Protein AF-A0A526Z541-F1 (afdb_monomer_lite)

Foldseek 3Di:
DDDCCQPPPVNLVVCCVVCVDDPVLVVVCVVCVPPPDDDDDPCRVVPSVVD

Structure (mmCIF, N/CA/C/O backbone):
data_AF-A0A526Z541-F1
#
_entry.id   AF-A0A526Z541-F1
#
loop_
_atom_site.group_PDB
_atom_site.id
_atom_site.type_symbol
_atom_site.label_atom_id
_atom_site.label_alt_id
_atom_site.label_comp_id
_atom_site.label_asym_id
_atom_site.label_entity_id
_atom_site.label_seq_id
_atom_site.pdbx_PDB_ins_code
_atom_site.Cartn_x
_atom_site.Cartn_y
_atom_site.Cartn_z
_atom_site.occupancy
_atom_site.B_iso_or_equiv
_atom_site.auth_seq_id
_atom_site.auth_comp_id
_atom_site.auth_asym_id
_atom_site.auth_atom_id
_atom_site.pdbx_PDB_model_num
ATOM 1 N N . MET A 1 1 ? 11.564 21.006 -14.669 1.00 67.62 1 MET A N 1
ATOM 2 C CA . MET A 1 1 ? 11.172 19.668 -15.165 1.00 67.62 1 MET A CA 1
ATOM 3 C C . MET A 1 1 ? 10.549 18.940 -13.995 1.00 67.62 1 MET A C 1
ATOM 5 O O . MET A 1 1 ? 11.121 19.020 -12.916 1.00 67.62 1 MET A O 1
ATOM 9 N N . THR A 1 2 ? 9.376 18.337 -14.164 1.00 77.19 2 THR A N 1
ATOM 10 C CA . THR A 1 2 ? 8.753 17.535 -13.101 1.00 77.19 2 THR A CA 1
ATOM 11 C C . THR A 1 2 ? 9.559 16.253 -12.922 1.00 77.19 2 THR A C 1
ATOM 13 O O . THR A 1 2 ? 9.964 15.652 -13.920 1.00 77.19 2 THR A O 1
ATOM 16 N N . ASP A 1 3 ? 9.834 15.874 -11.677 1.00 87.56 3 ASP A N 1
ATOM 17 C CA . ASP A 1 3 ? 10.506 14.614 -11.376 1.00 87.56 3 ASP A CA 1
ATOM 18 C C . ASP A 1 3 ? 9.608 13.438 -11.789 1.00 87.56 3 ASP A C 1
ATOM 20 O O . ASP A 1 3 ? 8.453 13.335 -11.365 1.00 87.56 3 ASP A O 1
ATOM 24 N N . ARG A 1 4 ? 10.132 12.581 -12.666 1.00 90.62 4 ARG A N 1
ATOM 25 C CA . ARG A 1 4 ? 9.406 11.432 -13.219 1.00 90.62 4 ARG A CA 1
ATOM 26 C C . ARG A 1 4 ? 9.397 10.242 -12.275 1.00 90.62 4 ARG A C 1
ATOM 28 O O . ARG A 1 4 ? 8.523 9.397 -12.405 1.00 90.62 4 ARG A O 1
ATOM 35 N N . LEU A 1 5 ? 10.320 10.197 -11.316 1.00 90.81 5 LEU A N 1
ATOM 36 C CA . LEU A 1 5 ? 10.506 9.048 -10.439 1.00 90.81 5 LEU A CA 1
ATOM 37 C C . LEU A 1 5 ?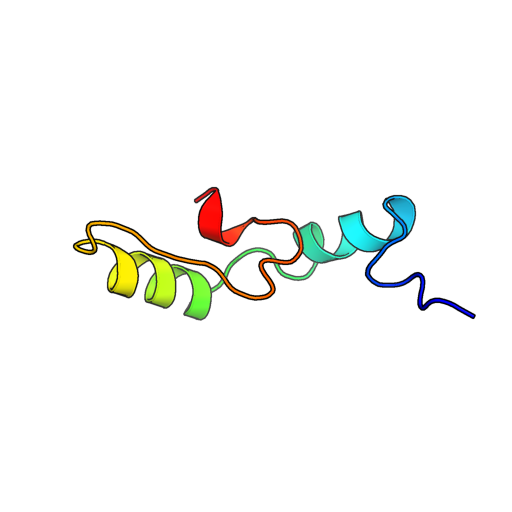 9.225 8.676 -9.670 1.00 90.81 5 LEU A C 1
ATOM 39 O O . LEU A 1 5 ? 8.933 7.500 -9.507 1.00 90.81 5 LEU A O 1
ATOM 43 N N . TYR A 1 6 ? 8.429 9.675 -9.280 1.00 88.50 6 TYR A N 1
ATOM 44 C CA . TYR A 1 6 ? 7.191 9.484 -8.514 1.00 88.50 6 TYR A CA 1
ATOM 45 C C . TYR A 1 6 ? 5.904 9.575 -9.344 1.00 88.50 6 TYR A C 1
ATOM 47 O O . TYR A 1 6 ? 4.814 9.470 -8.789 1.00 88.50 6 TYR A O 1
ATOM 55 N N . SER A 1 7 ? 5.999 9.856 -10.647 1.00 89.19 7 SER A N 1
ATOM 56 C CA . SER A 1 7 ? 4.827 10.180 -11.477 1.00 89.19 7 SER A CA 1
ATOM 57 C C . SER A 1 7 ? 4.733 9.395 -12.780 1.00 89.19 7 SER A C 1
ATOM 59 O O . SER A 1 7 ? 3.653 9.335 -13.364 1.00 89.19 7 SER A O 1
ATOM 61 N N . ASP A 1 8 ? 5.831 8.796 -13.235 1.00 93.81 8 ASP A N 1
ATOM 62 C CA . ASP A 1 8 ? 5.875 7.963 -14.430 1.00 93.81 8 ASP A CA 1
ATOM 63 C C . ASP A 1 8 ? 5.515 6.513 -14.058 1.00 93.81 8 ASP A C 1
ATOM 65 O O . ASP A 1 8 ? 6.280 5.880 -13.324 1.00 93.81 8 ASP A O 1
ATOM 69 N N . PRO A 1 9 ? 4.375 5.967 -14.526 1.00 90.50 9 PRO A N 1
ATOM 70 C CA . PRO A 1 9 ? 3.949 4.608 -14.188 1.00 90.50 9 PRO A CA 1
ATOM 71 C C . PRO A 1 9 ? 4.987 3.546 -14.553 1.00 90.50 9 PRO A C 1
ATOM 73 O O . PRO A 1 9 ? 5.127 2.553 -13.838 1.00 90.50 9 PRO A O 1
ATOM 76 N N . ASP A 1 10 ? 5.755 3.786 -15.621 1.00 93.38 10 ASP A N 1
ATOM 77 C CA . ASP A 1 10 ? 6.789 2.859 -16.065 1.00 93.38 10 ASP A CA 1
ATOM 78 C C . ASP A 1 10 ? 7.948 2.772 -15.062 1.00 93.38 10 ASP A C 1
ATOM 80 O O . ASP A 1 10 ? 8.637 1.755 -15.018 1.00 93.38 10 ASP A O 1
ATOM 84 N N . LEU A 1 11 ? 8.152 3.805 -14.238 1.00 92.75 11 LEU A N 1
ATOM 85 C CA . LEU A 1 11 ? 9.160 3.829 -13.177 1.00 92.75 11 LEU A CA 1
ATOM 86 C C . LEU A 1 11 ? 8.576 3.440 -11.817 1.00 92.75 11 LEU A C 1
ATOM 88 O O . LEU A 1 11 ? 9.217 2.713 -11.062 1.00 92.75 11 LEU A O 1
ATOM 92 N N . VAL A 1 12 ? 7.361 3.897 -11.506 1.00 92.81 12 VAL A N 1
ATOM 93 C CA . VAL A 1 12 ? 6.762 3.703 -10.179 1.00 92.81 12 VAL A CA 1
ATOM 94 C C . VAL A 1 12 ? 6.528 2.221 -9.862 1.00 92.81 12 VAL A C 1
ATOM 96 O O . VAL A 1 12 ? 6.682 1.821 -8.713 1.00 92.81 12 VAL A O 1
ATOM 99 N N . GLN A 1 13 ? 6.258 1.386 -10.871 1.00 90.56 13 GLN A N 1
ATOM 100 C CA . GLN A 1 13 ? 6.064 -0.062 -10.695 1.00 90.56 13 GLN A CA 1
ATOM 101 C C . GLN A 1 13 ? 7.251 -0.785 -10.030 1.00 90.56 13 GLN A C 1
ATOM 103 O O . GLN A 1 13 ? 7.071 -1.839 -9.426 1.00 90.56 13 GLN A O 1
ATOM 108 N N . PHE A 1 14 ? 8.471 -0.245 -10.136 1.00 92.44 14 PHE A N 1
ATOM 109 C CA . PHE A 1 14 ? 9.643 -0.863 -9.515 1.00 92.44 14 PHE A CA 1
ATOM 110 C C . PHE A 1 14 ? 9.648 -0.700 -7.991 1.00 92.44 14 PHE A C 1
ATOM 112 O O . PHE A 1 14 ? 10.222 -1.543 -7.306 1.00 92.44 14 PHE A O 1
ATOM 119 N N . TYR A 1 15 ? 8.968 0.318 -7.447 1.00 90.19 15 TYR A N 1
ATOM 120 C CA . TYR A 1 15 ? 8.878 0.507 -5.999 1.00 90.19 15 TYR A CA 1
ATOM 121 C C . TYR A 1 15 ? 8.178 -0.655 -5.301 1.00 90.19 15 TYR A C 1
ATOM 123 O O . TYR A 1 15 ? 8.648 -1.053 -4.239 1.00 90.19 15 TYR A O 1
ATOM 131 N N . ASP A 1 16 ? 7.125 -1.213 -5.901 1.00 87.38 16 ASP A N 1
ATOM 132 C CA . ASP A 1 16 ? 6.385 -2.347 -5.329 1.00 87.38 16 ASP A CA 1
ATOM 133 C C . ASP A 1 16 ? 7.260 -3.601 -5.231 1.00 87.38 16 ASP A C 1
ATOM 135 O O . ASP A 1 16 ? 7.172 -4.357 -4.269 1.00 87.38 16 ASP A O 1
ATOM 139 N N . ILE A 1 17 ? 8.134 -3.803 -6.222 1.00 87.19 17 ILE A N 1
ATOM 140 C CA . ILE A 1 17 ? 9.059 -4.940 -6.266 1.00 87.19 17 ILE A CA 1
ATOM 141 C C . ILE A 1 17 ? 10.191 -4.753 -5.249 1.00 87.19 17 ILE A C 1
ATOM 143 O O . ILE A 1 17 ? 10.576 -5.700 -4.569 1.00 87.19 17 ILE A O 1
ATOM 147 N N . GLU A 1 18 ? 10.764 -3.551 -5.159 1.00 86.62 18 GLU A N 1
ATOM 148 C CA . GLU A 1 18 ? 11.944 -3.302 -4.320 1.00 86.62 18 GLU A CA 1
ATOM 149 C C . GLU A 1 18 ? 11.615 -3.015 -2.849 1.00 86.62 18 GLU A C 1
ATOM 151 O O . GLU A 1 18 ? 12.468 -3.225 -1.988 1.00 86.62 18 GLU A O 1
ATOM 156 N N . ASN A 1 19 ? 10.400 -2.548 -2.549 1.00 83.38 19 ASN A N 1
ATOM 157 C CA . ASN A 1 19 ? 9.955 -2.187 -1.197 1.00 83.38 19 ASN A CA 1
ATOM 158 C C . ASN A 1 19 ? 8.799 -3.074 -0.734 1.00 83.38 19 ASN A C 1
ATOM 160 O O . ASN A 1 19 ? 7.915 -2.628 -0.001 1.00 83.38 19 ASN A O 1
ATOM 164 N N . GLU A 1 20 ? 8.812 -4.331 -1.175 1.00 80.69 20 GLU A N 1
ATOM 165 C CA . GLU A 1 20 ? 7.849 -5.329 -0.740 1.00 80.69 20 GLU A CA 1
ATOM 166 C C . GLU A 1 20 ? 7.872 -5.417 0.797 1.00 80.69 20 GLU A C 1
ATOM 168 O O . GLU A 1 20 ? 8.942 -5.511 1.402 1.00 80.69 20 G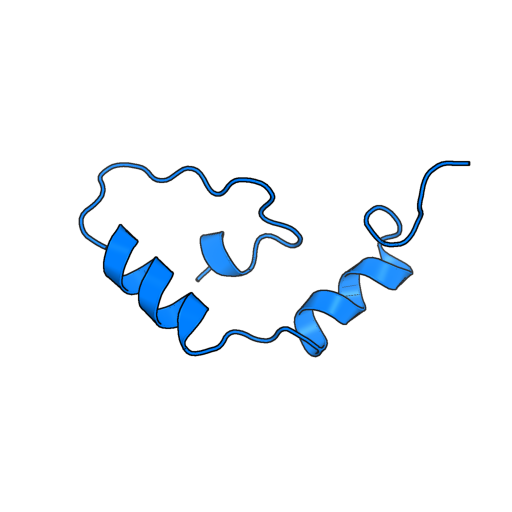LU A O 1
ATOM 173 N N . GLY A 1 21 ? 6.690 -5.298 1.410 1.00 76.12 21 GLY A N 1
ATOM 174 C CA . GLY A 1 21 ? 6.512 -4.982 2.830 1.00 76.12 21 GLY A CA 1
ATOM 175 C C . GLY A 1 21 ? 7.426 -5.727 3.814 1.00 76.12 21 GLY A C 1
ATOM 176 O O . GLY A 1 21 ? 7.782 -6.891 3.634 1.00 76.12 21 GLY A O 1
ATOM 177 N N . GLY A 1 22 ? 7.781 -5.029 4.896 1.00 85.12 22 GLY A N 1
ATOM 178 C CA . GLY A 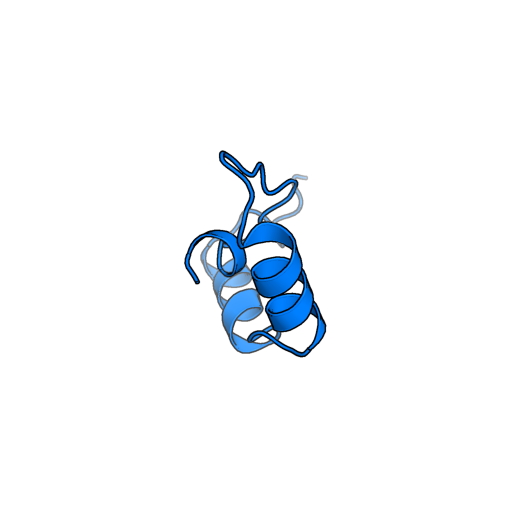1 22 ? 8.662 -5.516 5.953 1.00 85.12 22 GLY A CA 1
ATOM 179 C C . GLY A 1 22 ? 8.102 -5.322 7.364 1.00 85.12 22 GLY A C 1
ATOM 180 O O . GLY A 1 22 ? 6.907 -5.147 7.591 1.00 85.12 22 GLY A O 1
ATOM 181 N N . VAL A 1 23 ? 8.997 -5.357 8.350 1.00 91.31 23 VAL A N 1
ATOM 182 C CA . VAL A 1 23 ? 8.647 -5.275 9.782 1.00 91.31 23 VAL A CA 1
ATOM 183 C C . VAL A 1 23 ? 7.953 -3.966 10.178 1.00 91.31 23 VAL A C 1
ATOM 185 O O . VAL A 1 23 ? 7.196 -3.922 11.146 1.00 91.31 23 VAL A O 1
ATOM 188 N N . ASP A 1 24 ? 8.224 -2.891 9.448 1.00 89.75 24 ASP A N 1
ATOM 189 C CA . ASP A 1 24 ? 7.580 -1.588 9.579 1.00 89.75 24 ASP A CA 1
ATOM 190 C C . ASP A 1 24 ? 6.133 -1.609 9.068 1.00 89.75 24 ASP A C 1
ATOM 192 O O . ASP A 1 24 ? 5.246 -1.048 9.711 1.00 89.75 24 ASP A O 1
ATOM 196 N N . PHE A 1 25 ? 5.884 -2.323 7.972 1.00 92.44 25 PHE A N 1
ATOM 197 C CA . PHE A 1 25 ? 4.551 -2.600 7.442 1.00 92.44 25 PHE A CA 1
ATOM 198 C C . PHE A 1 25 ? 3.682 -3.326 8.468 1.00 92.44 25 PHE A C 1
ATOM 200 O O . PHE A 1 25 ? 2.613 -2.834 8.837 1.00 92.44 25 PHE A O 1
ATOM 207 N N . ASP A 1 26 ? 4.182 -4.446 8.994 1.00 92.69 26 ASP A N 1
ATOM 208 C CA . ASP A 1 26 ? 3.485 -5.241 10.010 1.00 92.69 26 ASP A CA 1
ATOM 209 C C . ASP A 1 26 ? 3.174 -4.410 11.260 1.00 92.69 26 ASP A C 1
ATOM 211 O O . ASP A 1 26 ? 2.085 -4.502 11.838 1.00 92.69 26 ASP A O 1
ATOM 215 N N . TYR A 1 27 ? 4.120 -3.560 11.667 1.00 94.19 27 TYR A N 1
ATOM 216 C CA . TYR A 1 27 ? 3.923 -2.644 12.781 1.00 94.19 27 TYR A CA 1
ATOM 217 C C . TYR A 1 27 ? 2.793 -1.648 12.505 1.00 94.19 27 TYR A C 1
ATOM 219 O O . TYR A 1 27 ? 1.912 -1.487 13.349 1.00 94.19 27 TYR A O 1
ATOM 227 N N . CYS A 1 28 ? 2.792 -0.993 11.343 1.00 94.19 28 CYS A N 1
ATOM 228 C CA . CYS A 1 28 ? 1.774 -0.009 10.978 1.00 94.19 28 CYS A CA 1
ATOM 229 C C . CYS A 1 28 ? 0.376 -0.632 10.900 1.00 94.19 28 CYS A C 1
ATOM 231 O O . CYS A 1 28 ? -0.568 -0.067 11.455 1.00 94.19 28 CYS A O 1
ATOM 233 N N . VAL A 1 29 ? 0.251 -1.820 10.300 1.00 93.44 29 VAL A N 1
ATOM 234 C CA . VAL A 1 29 ? -1.012 -2.577 10.258 1.00 93.44 29 VAL A CA 1
ATOM 235 C C .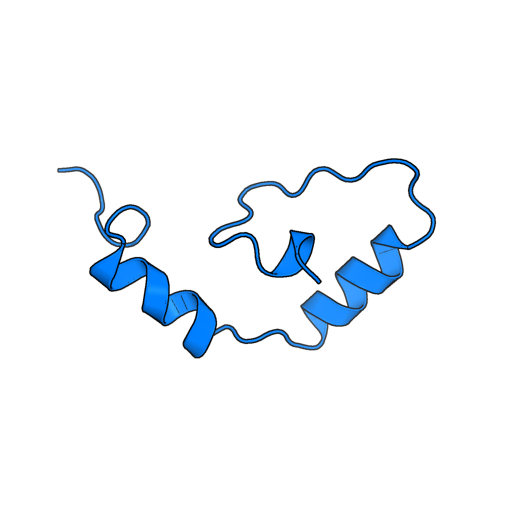 VAL A 1 29 ? -1.476 -2.928 11.673 1.00 93.44 29 VAL A C 1
ATOM 237 O O . VAL A 1 29 ? -2.631 -2.693 12.035 1.00 93.44 29 VAL A O 1
ATOM 240 N N . GLY A 1 30 ? -0.572 -3.431 12.517 1.00 95.25 30 GLY A N 1
ATOM 241 C CA . GLY A 1 30 ? -0.876 -3.745 13.913 1.00 95.25 30 GLY A CA 1
ATOM 242 C C . GLY A 1 30 ? -1.295 -2.518 14.727 1.00 95.25 30 GLY A C 1
ATOM 243 O O . GLY A 1 30 ? -2.255 -2.583 15.493 1.00 95.25 30 GLY A O 1
ATOM 244 N N . PHE A 1 31 ? -0.61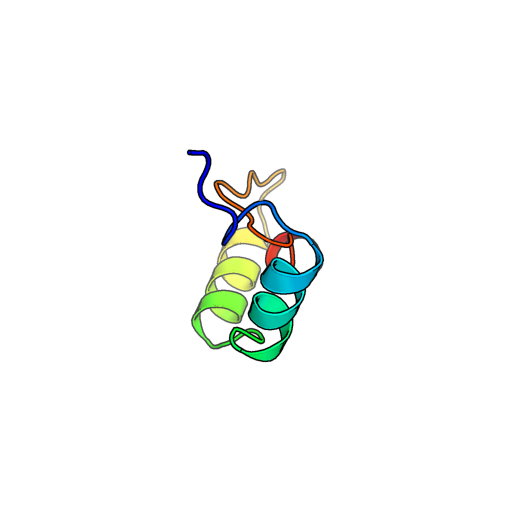3 -1.390 14.533 1.00 95.06 31 PHE A N 1
ATOM 245 C CA . PHE A 1 31 ? -0.910 -0.116 15.185 1.00 95.06 31 PHE A CA 1
ATOM 246 C C . PHE A 1 31 ? -2.276 0.448 14.765 1.00 95.06 31 PHE A C 1
ATOM 248 O O . PHE A 1 31 ? -3.002 0.995 15.594 1.00 95.06 31 PHE A O 1
ATOM 255 N N . ALA A 1 32 ? -2.644 0.280 13.494 1.00 95.56 32 ALA A N 1
ATOM 256 C CA . ALA A 1 32 ? -3.904 0.745 12.919 1.00 95.56 32 ALA A CA 1
ATOM 257 C C . ALA A 1 32 ? -5.120 -0.133 13.263 1.00 95.56 32 ALA A C 1
ATOM 259 O O . ALA A 1 32 ? -6.254 0.315 13.097 1.00 95.56 32 ALA A O 1
ATOM 260 N N . LYS A 1 33 ? -4.904 -1.365 13.735 1.00 94.81 33 LYS A N 1
ATOM 261 C CA . LYS A 1 33 ? -5.914 -2.433 13.808 1.00 94.81 33 LYS A CA 1
ATOM 262 C C . LYS A 1 33 ? -7.249 -2.046 14.458 1.00 94.81 33 LYS A C 1
ATOM 264 O O . LYS A 1 33 ? -8.295 -2.480 13.985 1.00 94.81 33 LYS A O 1
ATOM 269 N N . ASP A 1 34 ? -7.216 -1.259 15.530 1.00 96.69 34 ASP A N 1
ATOM 270 C CA . ASP A 1 34 ? -8.415 -0.883 16.296 1.00 96.69 34 ASP A CA 1
ATOM 271 C C . ASP A 1 34 ? -8.894 0.554 15.997 1.00 96.69 34 ASP A C 1
ATOM 273 O O . ASP A 1 34 ? -9.796 1.076 16.659 1.00 96.69 34 ASP A O 1
ATOM 277 N N . ALA A 1 35 ? -8.298 1.223 15.004 1.00 96.69 35 ALA A N 1
ATOM 278 C CA . ALA A 1 35 ? -8.707 2.557 14.590 1.00 96.69 35 ALA A CA 1
ATOM 279 C C . ALA A 1 35 ? -9.997 2.504 13.756 1.00 96.69 35 ALA A C 1
ATOM 281 O O . ALA A 1 35 ? -10.138 1.704 12.837 1.00 96.69 35 ALA A O 1
ATOM 282 N N . GLY A 1 36 ? -10.938 3.415 14.024 1.00 96.62 36 GLY A N 1
ATOM 283 C CA . GLY A 1 36 ? -12.166 3.532 13.223 1.00 96.62 36 GLY A CA 1
ATOM 284 C C . GLY A 1 36 ? -11.945 4.119 11.823 1.00 96.62 36 GLY A C 1
ATOM 285 O O . GLY A 1 36 ? -12.791 3.961 10.946 1.00 96.62 36 GLY A O 1
ATOM 286 N N . SER A 1 37 ? -10.825 4.815 11.615 1.00 96.38 37 SER A N 1
ATOM 287 C CA . SER A 1 37 ? -10.412 5.375 10.327 1.00 96.38 37 SER A CA 1
ATOM 288 C C . SER A 1 37 ? -8.927 5.725 10.358 1.00 96.38 37 SER A C 1
ATOM 290 O O . SER A 1 37 ? -8.464 6.285 11.355 1.00 96.38 37 SER A O 1
ATOM 292 N N . VAL A 1 38 ? -8.212 5.479 9.260 1.00 96.12 38 VAL A N 1
ATOM 293 C CA . VAL A 1 38 ? -6.787 5.806 9.103 1.00 96.12 38 VAL A CA 1
ATOM 294 C C . VAL A 1 38 ? -6.581 6.593 7.811 1.00 96.12 38 VAL A C 1
ATOM 296 O O . VAL A 1 38 ? -7.222 6.312 6.801 1.00 96.12 38 VAL A O 1
ATOM 299 N N . LEU A 1 39 ? -5.703 7.596 7.859 1.00 96.25 39 LEU A N 1
ATOM 300 C CA . LEU A 1 39 ? -5.232 8.338 6.692 1.00 96.25 39 LEU A CA 1
ATOM 301 C C . LEU A 1 39 ? -3.755 8.008 6.471 1.00 96.25 39 LEU A C 1
ATOM 303 O O . LEU A 1 39 ? -2.929 8.320 7.326 1.00 96.25 39 LEU A O 1
ATOM 307 N N . ASP A 1 40 ? -3.445 7.417 5.322 1.00 95.38 40 ASP A N 1
ATOM 308 C CA . ASP A 1 40 ? -2.079 7.125 4.892 1.00 95.38 40 ASP A CA 1
ATOM 309 C C . ASP A 1 40 ? -1.521 8.303 4.075 1.00 95.38 40 ASP A C 1
ATOM 311 O O . ASP A 1 40 ? -2.010 8.625 2.987 1.00 95.38 40 ASP A O 1
ATOM 315 N N . LEU A 1 41 ? -0.548 9.016 4.644 1.00 95.69 41 LEU A N 1
ATOM 316 C CA . LEU A 1 41 ? 0.021 10.227 4.056 1.00 95.69 41 LEU A CA 1
ATOM 317 C C . LEU A 1 41 ? 1.259 9.892 3.235 1.00 95.69 41 LEU A C 1
ATOM 319 O O . LEU A 1 41 ? 2.233 9.366 3.759 1.00 95.69 41 LEU A O 1
ATOM 323 N N . GLY A 1 42 ? 1.251 10.295 1.962 1.00 91.75 42 GLY A N 1
ATOM 324 C CA . GLY A 1 42 ? 2.336 9.934 1.053 1.00 91.75 42 GLY A CA 1
ATOM 325 C C . GLY A 1 42 ? 2.338 8.438 0.753 1.00 91.75 42 GLY A C 1
ATOM 326 O O . GLY A 1 42 ? 3.406 7.849 0.655 1.00 91.75 42 GLY A O 1
ATOM 327 N N . CYS A 1 43 ? 1.147 7.853 0.585 1.00 92.00 43 CYS A N 1
ATOM 328 C CA . CYS A 1 43 ? 0.909 6.414 0.446 1.00 92.00 43 CYS A CA 1
ATOM 329 C C . CYS A 1 43 ? 1.636 5.727 -0.726 1.00 92.00 43 CYS A C 1
ATOM 331 O O . CYS A 1 43 ? 1.551 4.511 -0.865 1.00 92.00 43 CYS A O 1
ATOM 333 N N . GLY A 1 44 ? 2.343 6.475 -1.581 1.00 91.50 44 GLY A N 1
ATOM 334 C CA . GLY A 1 44 ? 3.079 5.934 -2.718 1.00 91.50 44 GLY A CA 1
ATOM 335 C C . GLY A 1 44 ? 2.147 5.180 -3.664 1.00 91.50 44 GLY A C 1
ATOM 336 O O . GLY A 1 44 ? 1.177 5.742 -4.170 1.00 91.50 44 GLY A O 1
ATOM 337 N N . THR A 1 45 ? 2.433 3.901 -3.875 1.00 91.19 45 THR A N 1
ATOM 338 C CA . THR A 1 45 ? 1.612 2.964 -4.659 1.00 91.19 45 THR A CA 1
ATOM 339 C C . THR A 1 45 ? 0.405 2.412 -3.892 1.00 91.19 45 THR A C 1
ATOM 341 O O . THR A 1 45 ? -0.418 1.699 -4.460 1.00 91.19 45 THR A O 1
ATOM 344 N N . GLY A 1 46 ? 0.250 2.769 -2.615 1.00 91.75 46 GLY A N 1
ATOM 345 C CA . GLY A 1 46 ? -0.895 2.411 -1.780 1.00 91.75 46 GLY A CA 1
ATOM 346 C C . GLY A 1 46 ? -0.817 1.020 -1.155 1.00 91.75 46 GLY 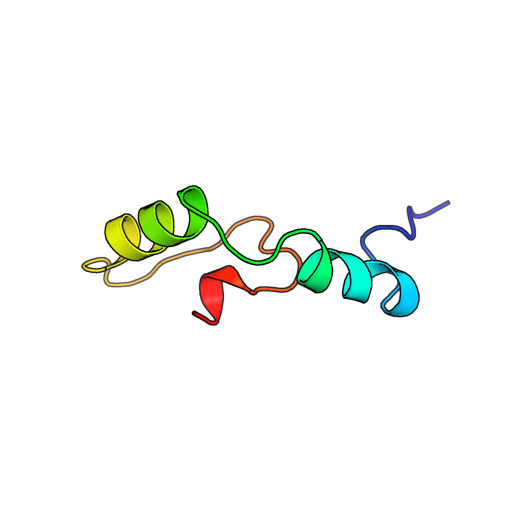A C 1
ATOM 347 O O . GLY A 1 46 ? -1.812 0.559 -0.600 1.00 91.75 46 GLY A O 1
ATOM 348 N N . GLN A 1 47 ? 0.340 0.354 -1.215 1.00 91.06 47 GLN A N 1
ATOM 349 C CA . GLN A 1 47 ? 0.505 -1.025 -0.748 1.00 91.06 47 GLN A CA 1
ATOM 350 C C . GLN A 1 47 ? 0.125 -1.213 0.734 1.00 91.06 47 GLN A C 1
ATOM 352 O O . GLN A 1 47 ? -0.465 -2.233 1.075 1.00 91.06 47 GLN A O 1
ATOM 357 N N . LEU A 1 48 ? 0.387 -0.227 1.604 1.00 91.56 48 LEU A N 1
ATOM 358 C CA . LEU A 1 48 ? 0.041 -0.301 3.032 1.00 91.56 48 LEU A CA 1
ATOM 359 C C . LEU A 1 48 ? -1.464 -0.225 3.270 1.00 91.56 48 LEU A C 1
ATOM 361 O O . LEU A 1 48 ? -2.006 -0.996 4.052 1.00 91.56 48 LEU A O 1
ATOM 365 N N . ALA A 1 49 ? -2.143 0.686 2.579 1.00 92.06 49 ALA A N 1
ATOM 366 C CA . ALA A 1 49 ? -3.586 0.851 2.699 1.00 92.06 49 ALA A CA 1
ATOM 367 C C . ALA A 1 49 ? -4.383 -0.304 2.060 1.00 92.06 49 ALA A C 1
ATOM 369 O O . ALA A 1 49 ? -5.573 -0.444 2.341 1.00 92.06 49 ALA A O 1
ATOM 370 N N . ALA A 1 50 ? -3.754 -1.089 1.179 1.00 88.88 50 ALA A N 1
ATOM 371 C CA . ALA A 1 50 ? -4.365 -2.228 0.496 1.00 88.88 50 ALA A CA 1
ATOM 372 C C . ALA A 1 50 ? -4.173 -3.580 1.216 1.00 88.88 50 ALA A C 1
ATOM 374 O O . ALA A 1 50 ? -4.803 -4.556 0.800 1.00 88.88 50 ALA A O 1
ATOM 375 N N . ALA A 1 51 ? -3.308 -3.643 2.235 1.00 81.12 51 ALA A N 1
ATOM 376 C CA . ALA A 1 51 ? -3.038 -4.836 3.046 1.00 81.12 51 ALA A CA 1
ATOM 377 C C . ALA A 1 51 ? -4.171 -5.133 4.045 1.00 81.12 51 ALA A C 1
ATOM 379 O O . ALA A 1 51 ? -4.482 -6.334 4.229 1.00 81.12 51 ALA A O 1
#

Radius of gyration: 13.05 Å; chains: 1; bounding box: 24×25×32 Å

Secondary structure (DSSP, 8-state):
---STTT-HHHHHHHHHHT---HHHHHHHHHHTT-S----TT-TT-HHHH-

pLDDT: mean 90.51, std 5.71, range [67.62, 96.69]

Sequence (51 aa):
MTDRLYSDPDLVQFYDIENEGGVDFDYCVGFAKDAGSVLDLGCGTGQLAAA